Protein AF-X0PHF5-F1 (afdb_monomer)

Organism: NCBI:txid1423743

Radius of gyration: 23.56 Å; Cα contacts (8 Å, |Δi|>4): 63; chains: 1; bounding box: 57×34×61 Å

Solvent-accessible surface area (backbone atoms only — not comparable to full-atom values): 6665 Å² total; per-residue (Å²): 136,56,70,74,56,54,55,51,51,52,52,52,43,50,71,76,39,45,68,51,50,51,40,29,74,74,69,72,41,56,79,93,63,71,81,56,66,65,61,54,49,55,52,49,50,53,52,52,51,61,48,50,47,46,29,53,53,31,45,72,76,38,58,82,93,49,21,64,63,42,22,51,51,28,42,52,51,33,48,42,52,51,25,41,53,52,18,63,75,62,78,48,66,38,69,62,49,22,52,51,47,43,51,51,52,52,53,53,52,50,52,52,51,53,51,51,52,64,74,72,104

Mean predicted aligned error: 9.98 Å

Foldseek 3Di:
DDPVVVVVVVVVCCVPPVPQVCCCVPPVDGPPDDDDVVVVVVVVVVLVVVLVVQLVVLQVPDDPVCNVVSSVVSNLVSQLVSQQVVCVVVVHPSVVSSVVSSVVSVVVVVVVVVVVVVVVD

Structure (mmCIF, N/CA/C/O backbone):
data_AF-X0PHF5-F1
#
_entry.id   AF-X0PHF5-F1
#
loop_
_atom_site.group_PDB
_atom_site.id
_atom_site.type_symbol
_atom_site.label_atom_id
_atom_site.label_alt_id
_atom_site.label_comp_id
_atom_site.label_asym_id
_atom_site.label_entity_id
_atom_site.label_seq_id
_atom_site.pdbx_PDB_ins_code
_atom_site.Cartn_x
_atom_site.Cartn_y
_atom_site.Cartn_z
_atom_site.occupancy
_atom_site.B_iso_or_equiv
_atom_site.auth_seq_id
_atom_site.auth_comp_id
_atom_site.auth_asym_id
_atom_site.auth_atom_id
_atom_site.pdbx_PDB_model_num
ATOM 1 N N . MET A 1 1 ? -24.489 21.449 25.549 1.00 56.06 1 MET A N 1
ATOM 2 C CA . MET A 1 1 ? -25.146 20.462 26.438 1.00 56.06 1 MET A CA 1
ATOM 3 C C . MET A 1 1 ? -25.141 21.014 27.859 1.00 56.06 1 MET A C 1
ATOM 5 O O . MET A 1 1 ? -24.106 21.498 28.293 1.00 56.06 1 MET A O 1
ATOM 9 N N . THR A 1 2 ? -26.269 21.016 28.567 1.00 83.75 2 THR A N 1
ATOM 10 C CA . THR A 1 2 ? -26.357 21.451 29.976 1.00 83.75 2 THR A CA 1
ATOM 11 C C . THR A 1 2 ? -25.922 20.323 30.919 1.00 83.75 2 THR A C 1
ATOM 13 O O . THR A 1 2 ? -26.235 19.163 30.657 1.00 83.75 2 THR A O 1
ATOM 16 N N . ARG A 1 3 ? -25.244 20.647 32.036 1.00 84.56 3 ARG A N 1
ATOM 17 C CA . ARG A 1 3 ? -24.767 19.664 33.044 1.00 84.56 3 ARG A CA 1
ATOM 18 C C . ARG A 1 3 ? -25.852 18.668 33.469 1.00 84.56 3 ARG A C 1
ATOM 20 O O . ARG A 1 3 ? -25.642 17.466 33.389 1.00 84.56 3 ARG A O 1
ATOM 27 N N . LYS A 1 4 ? -27.059 19.165 33.768 1.00 88.25 4 LYS A N 1
ATOM 28 C CA . LYS A 1 4 ? -28.223 18.329 34.125 1.00 88.25 4 LYS A CA 1
ATOM 29 C C . LYS A 1 4 ? -28.559 17.252 33.088 1.00 88.25 4 LYS A C 1
ATOM 31 O O . LYS A 1 4 ? -29.027 16.179 33.459 1.00 88.25 4 LYS A O 1
ATOM 36 N N . THR A 1 5 ? -28.383 17.543 31.803 1.00 84.38 5 THR A N 1
ATOM 37 C CA . THR A 1 5 ? -28.701 16.604 30.722 1.00 84.38 5 THR A CA 1
ATOM 38 C C . THR A 1 5 ? -27.597 15.560 30.572 1.00 84.38 5 THR A C 1
ATOM 40 O O . THR A 1 5 ? -27.906 14.389 30.386 1.00 84.38 5 THR A O 1
ATOM 43 N N . ALA A 1 6 ? -26.330 15.957 30.725 1.00 85.00 6 ALA A N 1
ATOM 44 C CA . ALA A 1 6 ? -25.196 15.033 30.711 1.00 85.00 6 ALA A CA 1
ATOM 45 C C . ALA A 1 6 ? -25.265 14.025 31.874 1.00 85.00 6 ALA A C 1
ATOM 47 O O . ALA A 1 6 ? -25.145 12.825 31.640 1.00 85.00 6 ALA A O 1
ATOM 48 N N . ASP A 1 7 ? -25.567 14.492 33.091 1.00 87.69 7 ASP A N 1
ATOM 49 C CA . ASP A 1 7 ? -25.669 13.632 34.279 1.00 87.69 7 ASP A CA 1
ATOM 50 C C . ASP A 1 7 ? -26.811 12.612 34.155 1.00 87.69 7 ASP A C 1
ATOM 52 O O . ASP A 1 7 ? -26.652 11.439 34.493 1.00 87.69 7 ASP A O 1
ATOM 56 N N . LYS A 1 8 ? -27.962 13.031 33.606 1.00 88.94 8 LYS A N 1
ATOM 57 C CA . LYS A 1 8 ? -29.087 12.123 33.332 1.00 88.94 8 LYS A CA 1
ATOM 58 C C . LYS A 1 8 ? -28.733 11.043 32.310 1.00 88.94 8 LYS A C 1
ATOM 60 O O . LYS A 1 8 ? -29.106 9.892 32.512 1.00 88.94 8 LYS A O 1
ATOM 65 N N . ILE A 1 9 ? -28.029 11.402 31.234 1.00 85.75 9 ILE A N 1
ATOM 66 C CA . ILE A 1 9 ? -27.607 10.446 30.199 1.00 85.75 9 ILE A CA 1
ATOM 67 C C . ILE A 1 9 ? -26.601 9.448 30.779 1.00 85.75 9 ILE A C 1
ATOM 69 O O . ILE A 1 9 ? -26.759 8.246 30.582 1.00 85.75 9 ILE A O 1
ATOM 73 N N . ALA A 1 10 ? -25.611 9.923 31.540 1.00 85.19 10 ALA A N 1
ATOM 74 C CA . ALA A 1 10 ? -24.622 9.061 32.182 1.00 85.19 10 ALA A CA 1
ATOM 75 C C . ALA A 1 10 ? -25.280 8.057 33.143 1.00 85.19 10 ALA A C 1
ATOM 77 O O . ALA A 1 10 ? -24.974 6.866 33.096 1.00 85.19 10 ALA A O 1
ATOM 78 N N . ALA A 1 11 ? -26.230 8.512 33.967 1.00 87.00 11 ALA A N 1
ATOM 79 C CA . ALA A 1 11 ? -26.966 7.641 34.880 1.00 87.00 11 ALA A CA 1
ATOM 80 C C . ALA A 1 11 ? -27.830 6.600 34.143 1.00 87.00 11 ALA A C 1
ATOM 82 O O . ALA A 1 11 ? -27.858 5.436 34.542 1.00 87.00 11 ALA A O 1
ATOM 83 N N . ASP A 1 12 ? -28.513 6.987 33.060 1.00 87.25 12 ASP A N 1
ATOM 84 C CA . ASP A 1 12 ? -29.353 6.070 32.276 1.00 87.25 12 ASP A CA 1
ATOM 85 C C . ASP A 1 12 ? -28.519 5.014 31.524 1.00 87.25 12 ASP A C 1
ATOM 87 O O . ASP A 1 12 ? -28.860 3.828 31.545 1.00 87.25 12 ASP A O 1
ATOM 91 N N . LEU A 1 13 ? -27.382 5.408 30.935 1.00 85.25 13 LEU A N 1
ATOM 92 C CA . LEU A 1 13 ? -26.443 4.493 30.271 1.00 85.25 13 LEU A CA 1
ATOM 93 C C . LEU A 1 13 ? -25.828 3.492 31.256 1.00 85.25 13 LEU A C 1
ATOM 95 O O . LEU A 1 13 ? -25.810 2.291 30.985 1.00 85.25 13 LEU A O 1
ATOM 99 N N . MET A 1 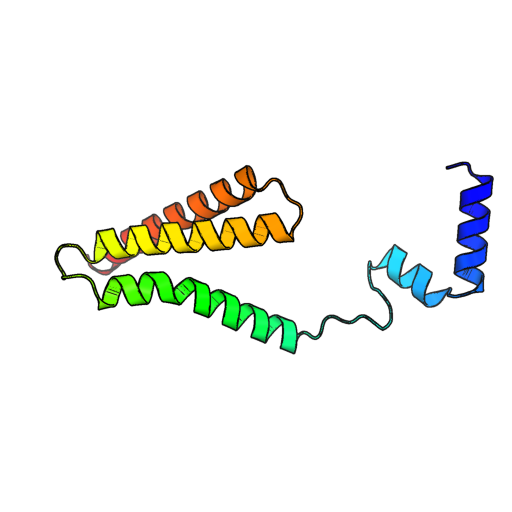14 ? -25.412 3.963 32.434 1.00 88.12 14 MET A N 1
ATOM 100 C CA . MET A 1 14 ? -24.881 3.101 33.494 1.00 88.12 14 MET A CA 1
ATOM 101 C C . MET A 1 14 ? -25.939 2.156 34.073 1.00 88.12 14 MET A C 1
ATOM 103 O O . MET A 1 14 ? -25.606 1.043 34.469 1.00 88.12 14 MET A O 1
ATOM 107 N N . LYS A 1 15 ? -27.219 2.551 34.091 1.00 88.25 15 LYS A N 1
ATOM 108 C CA . LYS A 1 15 ? -28.314 1.685 34.552 1.00 88.25 15 LYS A CA 1
ATOM 109 C C . LYS A 1 15 ? -28.662 0.589 33.543 1.00 88.25 15 LYS A C 1
ATOM 111 O O . LYS A 1 15 ? -28.981 -0.524 33.949 1.00 88.25 15 LYS A O 1
ATOM 116 N N . LYS A 1 16 ? -28.631 0.894 32.242 1.00 85.88 16 LYS A N 1
ATOM 117 C CA . LYS A 1 16 ? -29.018 -0.051 31.179 1.00 85.88 16 LYS A CA 1
ATOM 118 C C . LYS A 1 16 ? -27.872 -0.960 30.742 1.00 85.88 16 LYS A C 1
ATOM 120 O O . LYS A 1 16 ? -28.089 -2.150 30.540 1.00 85.88 16 LYS A O 1
ATOM 125 N N . LYS A 1 17 ? -26.676 -0.399 30.543 1.00 83.69 17 LYS A N 1
ATOM 126 C CA . LYS A 1 17 ? -25.531 -1.075 29.913 1.00 83.69 17 LYS A CA 1
ATOM 127 C C . LYS A 1 17 ? -24.192 -0.616 30.522 1.00 83.69 17 LYS A C 1
ATOM 129 O O . LYS A 1 17 ? -23.374 -0.001 29.831 1.00 83.69 17 LYS A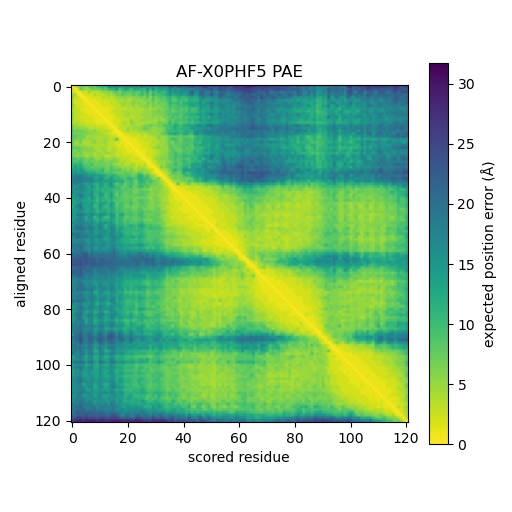 O 1
ATOM 134 N N . PRO A 1 18 ? -23.933 -0.912 31.808 1.00 84.94 18 PRO A N 1
ATOM 135 C CA . PRO A 1 18 ? -22.750 -0.415 32.514 1.00 84.94 18 PRO A CA 1
ATOM 136 C C . PRO A 1 18 ? -21.428 -0.903 31.904 1.00 84.94 18 PRO A C 1
ATOM 138 O O . PRO A 1 18 ? -20.510 -0.108 31.713 1.00 84.94 18 PRO A O 1
ATOM 141 N N . LEU A 1 19 ? -21.334 -2.188 31.545 1.00 83.88 19 LEU A N 1
ATOM 142 C CA . LEU A 1 19 ? -20.104 -2.773 30.997 1.00 83.88 19 LEU A CA 1
ATOM 143 C C . LEU A 1 19 ? -19.781 -2.242 29.588 1.00 83.88 19 LEU A C 1
ATOM 145 O O . LEU A 1 19 ? -18.647 -1.854 29.325 1.00 83.88 19 LEU A O 1
ATOM 149 N N . GLU A 1 20 ? -20.787 -2.168 28.711 1.00 84.00 20 GLU A N 1
ATOM 150 C CA . GLU A 1 20 ? -20.668 -1.613 27.352 1.00 84.00 20 GLU A CA 1
ATOM 151 C C . GLU A 1 20 ? -20.257 -0.140 27.378 1.00 84.00 20 GLU A C 1
ATOM 153 O O . GLU A 1 20 ? -19.346 0.252 26.656 1.00 84.00 20 GLU A O 1
ATOM 158 N N . THR A 1 21 ? -20.855 0.651 28.273 1.00 84.69 21 THR A N 1
ATOM 159 C CA . THR A 1 21 ? -20.547 2.080 28.419 1.00 84.69 21 THR A CA 1
ATOM 160 C C . THR A 1 21 ? -19.108 2.301 28.887 1.00 84.69 21 THR A C 1
ATOM 162 O O . THR A 1 21 ? -18.393 3.115 28.308 1.00 84.69 21 THR A O 1
ATOM 165 N N . ILE A 1 22 ? -18.645 1.561 29.903 1.00 85.94 22 ILE A N 1
ATOM 166 C CA . ILE A 1 22 ? -17.268 1.699 30.402 1.00 85.94 22 ILE A CA 1
ATOM 167 C C . ILE A 1 22 ? -16.254 1.243 29.353 1.00 85.94 22 ILE A C 1
ATOM 169 O O . ILE A 1 22 ? -15.240 1.912 29.162 1.00 85.94 22 ILE A O 1
ATOM 173 N N . ILE A 1 23 ? -16.505 0.120 28.677 1.00 86.25 23 ILE A N 1
ATOM 174 C CA . ILE A 1 23 ? -15.567 -0.418 27.690 1.00 86.25 23 ILE A CA 1
ATOM 175 C C . ILE A 1 23 ? -15.485 0.489 26.459 1.00 86.25 23 ILE A C 1
ATOM 177 O O . ILE A 1 23 ? -14.383 0.765 25.988 1.00 86.25 23 ILE A O 1
ATOM 181 N N . ASN A 1 24 ? -16.614 1.030 26.004 1.00 85.44 24 ASN A N 1
ATOM 182 C CA . ASN A 1 24 ? -16.635 1.976 24.898 1.00 85.44 24 ASN A CA 1
ATOM 183 C C . ASN A 1 24 ? -15.916 3.285 25.247 1.00 85.44 24 ASN A C 1
ATOM 185 O O . ASN A 1 24 ? -15.048 3.714 24.503 1.00 85.44 24 ASN A O 1
ATOM 189 N N . ILE A 1 25 ? -16.196 3.887 26.406 1.00 84.50 25 ILE A N 1
ATOM 190 C CA . ILE A 1 25 ? -15.585 5.173 26.778 1.00 84.50 25 ILE A CA 1
ATOM 191 C C . ILE A 1 25 ? -14.091 5.024 27.095 1.00 84.50 25 ILE A C 1
ATOM 193 O O . ILE A 1 25 ? -13.301 5.913 26.787 1.00 84.50 25 ILE A O 1
ATOM 197 N N . LYS A 1 26 ? -13.690 3.929 27.754 1.00 86.19 26 LYS A N 1
ATOM 198 C CA . LYS A 1 26 ? -12.311 3.759 28.229 1.00 86.19 26 LYS A CA 1
ATOM 199 C C . LYS A 1 26 ? -11.384 3.127 27.191 1.00 86.19 26 LYS A C 1
ATOM 201 O O . LYS A 1 26 ? -10.192 3.420 27.207 1.00 86.19 26 LYS A O 1
ATOM 206 N N . TYR A 1 27 ? -11.909 2.247 26.339 1.00 83.44 27 TYR A N 1
ATOM 207 C CA . TYR A 1 27 ? -11.112 1.449 25.403 1.00 83.44 27 TYR A CA 1
ATOM 208 C C . TYR A 1 27 ? -11.529 1.624 23.938 1.00 83.44 27 TYR A C 1
ATOM 210 O O . TYR A 1 27 ? -10.922 0.994 23.081 1.00 83.44 27 TYR A O 1
ATOM 218 N N . ASP A 1 28 ? -12.542 2.447 23.643 1.00 80.12 28 ASP A N 1
ATOM 219 C CA . ASP A 1 28 ? -13.106 2.634 22.295 1.00 80.12 28 ASP A CA 1
ATOM 220 C C . ASP A 1 28 ? -13.609 1.323 21.652 1.00 80.12 28 ASP A C 1
ATOM 222 O O . ASP A 1 28 ? -13.759 1.197 20.441 1.00 80.12 28 ASP A O 1
ATOM 226 N N . LEU A 1 29 ? -13.897 0.308 22.474 1.00 80.31 29 LEU A N 1
ATOM 227 C CA . LEU A 1 29 ? -14.368 -0.996 22.011 1.00 80.31 29 LEU A CA 1
ATOM 228 C C . LEU A 1 29 ? -15.895 -1.073 22.098 1.00 80.31 29 LEU A C 1
ATOM 230 O O . LEU A 1 29 ? -16.492 -0.748 23.126 1.00 80.31 29 LEU A O 1
ATOM 234 N N . GLN A 1 30 ? -16.544 -1.544 21.033 1.00 78.12 30 GLN A N 1
ATOM 235 C CA . GLN A 1 30 ? -17.971 -1.872 21.055 1.00 78.12 30 GLN A CA 1
ATOM 236 C C . GLN A 1 30 ? -18.163 -3.354 21.382 1.00 78.12 30 GLN A C 1
ATOM 238 O O . GLN A 1 30 ? -17.689 -4.226 20.653 1.00 78.12 30 GLN A O 1
ATOM 243 N N . LEU A 1 31 ? -18.861 -3.656 22.482 1.00 70.12 31 LEU A N 1
ATOM 244 C CA . LEU A 1 31 ? -19.167 -5.046 22.825 1.00 70.12 31 LEU A CA 1
ATOM 245 C C . LEU A 1 31 ? -20.018 -5.696 21.731 1.00 70.12 31 LEU A C 1
ATOM 247 O O . LEU A 1 31 ? -21.047 -5.160 21.333 1.00 70.12 31 LEU A O 1
ATOM 251 N N . GLY A 1 32 ? -19.591 -6.874 21.274 1.00 71.50 32 GLY A N 1
ATOM 252 C CA . GLY A 1 32 ? -20.299 -7.659 20.260 1.00 71.50 32 GLY A CA 1
ATOM 253 C C . GLY A 1 32 ? -20.022 -7.244 18.812 1.00 71.50 32 GLY A C 1
ATOM 254 O O . GLY A 1 32 ? -20.365 -8.003 17.910 1.00 71.50 32 GLY A O 1
ATOM 255 N N . HIS A 1 33 ? -19.355 -6.109 18.573 1.00 67.75 33 HIS A N 1
ATOM 256 C CA . HIS A 1 33 ? -18.910 -5.699 17.241 1.00 67.75 33 HIS A CA 1
ATOM 257 C C . HIS A 1 33 ? -17.387 -5.803 17.136 1.00 67.75 33 HIS A C 1
ATOM 259 O O . HIS A 1 33 ? -16.654 -4.817 17.188 1.00 67.75 33 HIS A O 1
ATOM 265 N N . TYR A 1 34 ? -16.908 -7.040 17.031 1.00 67.25 34 TYR A N 1
ATOM 266 C CA . TYR A 1 34 ? -15.500 -7.322 16.785 1.00 67.25 34 TYR A CA 1
ATOM 267 C C . TYR A 1 34 ? -15.270 -7.377 15.278 1.00 67.25 34 TYR A C 1
ATOM 269 O O . TYR A 1 34 ? -15.895 -8.175 14.580 1.00 67.25 34 TYR A O 1
ATOM 277 N N . MET A 1 35 ? -14.370 -6.534 14.775 1.00 67.50 35 MET A N 1
ATOM 278 C CA . MET A 1 35 ? -13.896 -6.651 13.400 1.00 67.50 35 MET A CA 1
ATOM 279 C C . MET A 1 35 ? -13.216 -8.017 13.252 1.00 67.50 35 MET A C 1
ATOM 281 O O . MET A 1 35 ? -12.243 -8.290 13.956 1.00 67.50 35 MET A O 1
ATOM 285 N N . ASN A 1 36 ? -13.735 -8.886 12.383 1.00 80.88 36 ASN A N 1
ATOM 286 C CA . ASN A 1 36 ? -13.149 -10.205 12.170 1.00 80.88 36 ASN A CA 1
ATO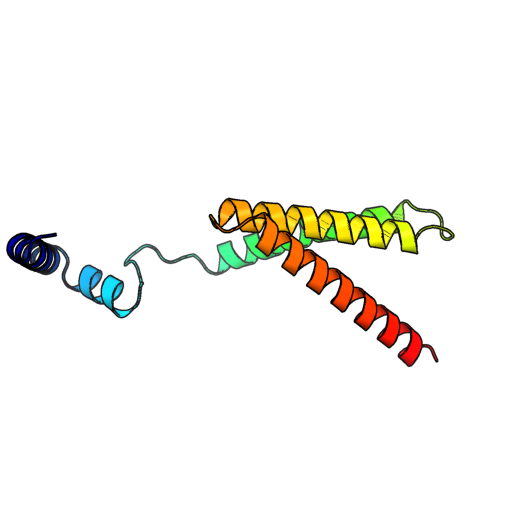M 287 C C . ASN A 1 36 ? -11.759 -10.031 11.522 1.00 80.88 36 ASN A C 1
ATOM 289 O O . ASN A 1 36 ? -11.672 -9.525 10.397 1.00 80.88 36 ASN A O 1
ATOM 293 N N . PRO A 1 37 ? -10.662 -10.412 12.204 1.00 84.94 37 PRO A N 1
ATOM 294 C CA . PRO A 1 37 ? -9.310 -10.179 11.704 1.00 84.94 37 PRO A CA 1
ATOM 295 C C . PRO A 1 37 ? -9.043 -10.919 10.391 1.00 84.94 37 PRO A C 1
ATOM 297 O O . PRO A 1 37 ? -8.305 -10.416 9.545 1.00 84.94 37 PRO A O 1
ATOM 300 N N . TRP A 1 38 ? -9.676 -12.077 10.189 1.00 88.88 38 TRP A N 1
ATOM 301 C CA . TRP A 1 38 ? -9.562 -12.833 8.945 1.00 88.88 38 TRP A CA 1
ATOM 302 C C . TRP A 1 38 ? -10.199 -12.091 7.775 1.00 88.88 38 TRP A C 1
ATOM 304 O O . TRP A 1 38 ? -9.556 -11.927 6.740 1.00 88.88 38 TRP A O 1
ATOM 314 N N . ASP A 1 39 ? -11.410 -11.565 7.955 1.00 86.19 39 ASP A N 1
ATOM 315 C CA . ASP A 1 39 ? -12.101 -10.807 6.906 1.00 86.19 39 ASP A CA 1
ATOM 316 C C . ASP A 1 39 ? -11.321 -9.537 6.543 1.00 86.19 39 ASP A C 1
ATOM 318 O O . ASP A 1 39 ? -11.151 -9.217 5.365 1.00 86.19 39 ASP A O 1
ATOM 322 N N . ALA A 1 40 ? -10.763 -8.848 7.544 1.00 85.88 40 ALA A N 1
ATOM 323 C CA . ALA A 1 40 ? -9.903 -7.689 7.322 1.00 85.88 40 ALA A CA 1
ATOM 324 C C . ALA A 1 40 ? -8.624 -8.053 6.544 1.00 85.88 40 ALA A C 1
ATOM 326 O O . ALA A 1 40 ? -8.232 -7.325 5.625 1.00 85.88 40 ALA A O 1
ATOM 327 N N . ALA A 1 41 ? -7.990 -9.186 6.864 1.00 88.81 41 ALA A N 1
ATOM 328 C CA . ALA A 1 41 ? -6.799 -9.662 6.167 1.00 88.81 41 ALA A CA 1
ATO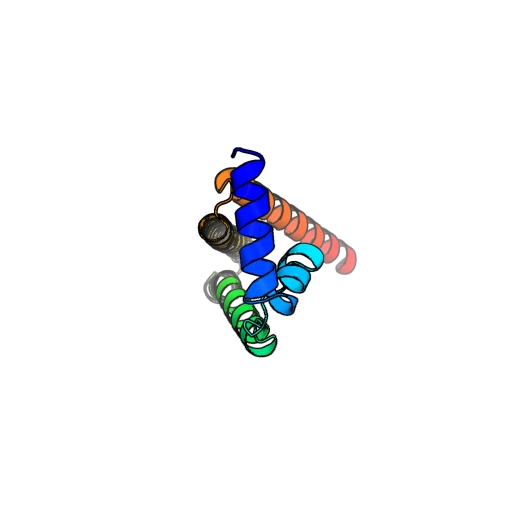M 329 C C . ALA A 1 41 ? -7.093 -10.017 4.699 1.00 88.81 41 ALA A C 1
ATOM 331 O O . ALA A 1 41 ? -6.401 -9.528 3.804 1.00 88.81 41 ALA A O 1
ATOM 332 N N . PHE A 1 42 ? -8.146 -10.796 4.431 1.00 91.88 42 PHE A N 1
ATOM 333 C CA . PHE A 1 42 ? -8.533 -11.170 3.065 1.00 91.88 42 PHE A CA 1
ATOM 334 C C . PHE A 1 42 ? -8.966 -9.962 2.233 1.00 91.88 42 PHE A C 1
ATOM 336 O O . PHE A 1 42 ? -8.554 -9.828 1.079 1.00 91.88 42 PHE A O 1
ATOM 343 N N . SER A 1 43 ? -9.726 -9.038 2.826 1.00 89.31 43 SER A N 1
ATOM 344 C CA . SER A 1 43 ? -10.092 -7.782 2.168 1.00 89.31 43 SER A CA 1
ATOM 345 C C . SER A 1 43 ? -8.855 -6.952 1.806 1.00 89.31 43 SER A C 1
ATOM 347 O O . SER A 1 43 ? -8.797 -6.361 0.726 1.00 89.31 43 SER A O 1
ATOM 349 N N . SER A 1 44 ? -7.852 -6.910 2.688 1.00 86.44 44 SER A N 1
ATOM 350 C CA . SER A 1 44 ? -6.615 -6.153 2.455 1.00 86.44 44 SER A CA 1
ATOM 351 C C . SER A 1 44 ? -5.763 -6.789 1.360 1.00 86.44 44 SER A C 1
ATOM 353 O O . SER A 1 44 ? -5.250 -6.081 0.494 1.00 86.44 44 SER A O 1
ATOM 355 N N . LEU A 1 45 ? -5.667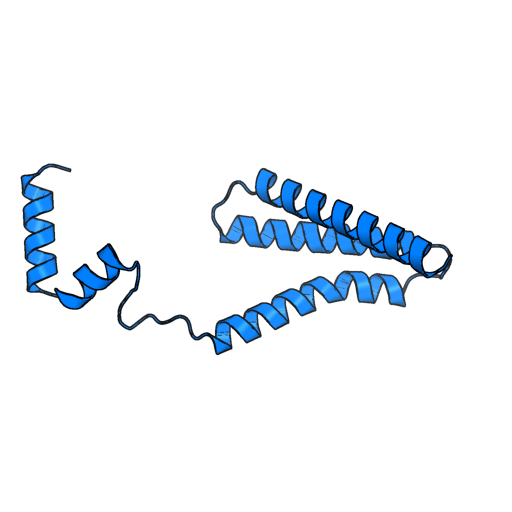 -8.122 1.351 1.00 90.25 45 LEU A N 1
ATOM 356 C CA . LEU A 1 45 ? -4.969 -8.875 0.314 1.00 90.25 45 LEU A CA 1
ATOM 357 C C . LEU A 1 45 ? -5.577 -8.612 -1.065 1.00 90.25 45 LEU A C 1
ATOM 359 O O . LEU A 1 45 ? -4.848 -8.292 -1.999 1.00 90.25 45 LEU A O 1
ATOM 363 N N . PHE A 1 46 ? -6.903 -8.713 -1.193 1.00 91.25 46 PHE A N 1
ATOM 364 C CA . PHE A 1 46 ? -7.574 -8.514 -2.476 1.00 91.25 46 PHE A CA 1
ATOM 365 C C . PHE A 1 46 ? -7.436 -7.073 -2.976 1.00 91.25 46 PHE A C 1
ATOM 367 O O . PHE A 1 46 ? -7.161 -6.851 -4.153 1.00 91.25 46 PHE A O 1
ATOM 374 N N . SER A 1 47 ? -7.552 -6.093 -2.076 1.00 87.88 47 SER A N 1
ATOM 375 C CA . SER A 1 47 ? -7.333 -4.679 -2.398 1.00 87.88 47 SER A CA 1
ATOM 376 C C . SER A 1 47 ? -5.904 -4.419 -2.896 1.00 87.88 47 SER A C 1
ATOM 378 O O . SER A 1 47 ? -5.709 -3.793 -3.939 1.00 87.88 47 SER A O 1
ATOM 380 N N . ALA A 1 48 ? -4.896 -4.966 -2.204 1.00 85.94 48 ALA A N 1
ATOM 381 C CA . ALA A 1 48 ? -3.494 -4.834 -2.598 1.00 85.94 48 ALA A CA 1
ATOM 382 C C . ALA A 1 48 ? -3.194 -5.546 -3.926 1.00 85.94 48 ALA A C 1
ATOM 384 O O . ALA A 1 48 ? -2.537 -4.975 -4.798 1.00 85.94 48 ALA A O 1
ATOM 385 N N . ALA A 1 49 ? -3.712 -6.763 -4.107 1.00 89.69 49 ALA A N 1
ATOM 386 C CA . ALA A 1 49 ? -3.571 -7.516 -5.347 1.00 89.69 49 ALA A CA 1
ATOM 387 C C . ALA A 1 49 ? -4.186 -6.747 -6.522 1.00 89.69 49 ALA A C 1
ATOM 389 O O . ALA A 1 49 ? -3.519 -6.550 -7.534 1.00 89.69 49 ALA A O 1
ATOM 390 N N . ALA A 1 50 ? -5.407 -6.230 -6.363 1.00 88.81 50 ALA A N 1
ATOM 391 C CA . ALA A 1 50 ? -6.076 -5.429 -7.382 1.00 88.81 50 ALA A CA 1
ATOM 392 C C . ALA A 1 50 ? -5.272 -4.170 -7.759 1.00 88.81 50 ALA A C 1
ATOM 394 O O . ALA A 1 50 ? -5.125 -3.868 -8.944 1.00 88.81 50 ALA A O 1
ATOM 395 N N . GLY A 1 51 ? -4.687 -3.474 -6.778 1.00 84.69 51 GLY A N 1
ATOM 396 C CA . GLY A 1 51 ? -3.791 -2.341 -7.032 1.00 84.69 51 GLY A CA 1
ATOM 397 C C . GLY A 1 51 ? -2.516 -2.731 -7.797 1.00 84.69 51 GLY A C 1
ATOM 398 O O . GLY A 1 51 ? -2.061 -1.988 -8.670 1.00 84.69 51 GLY A O 1
ATOM 399 N N . GLY A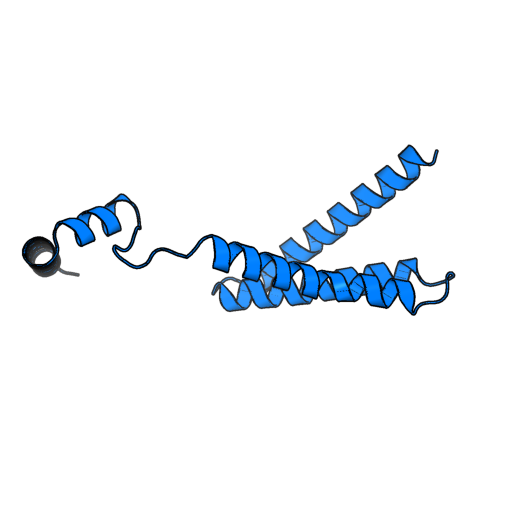 1 52 ? -1.960 -3.913 -7.523 1.00 85.81 52 GLY A N 1
ATOM 400 C CA . GLY A 1 52 ? -0.756 -4.436 -8.178 1.00 85.81 52 GLY A CA 1
ATOM 401 C C . GLY A 1 52 ? -0.962 -4.943 -9.611 1.00 85.81 52 GLY A C 1
ATOM 402 O O . GLY A 1 52 ? 0.007 -5.046 -10.362 1.00 85.81 52 GLY A O 1
ATOM 403 N N . ILE A 1 53 ? -2.201 -5.213 -10.034 1.00 89.44 53 ILE A N 1
ATOM 404 C CA . ILE A 1 53 ? -2.489 -5.693 -11.398 1.00 89.44 53 ILE A CA 1
ATOM 405 C C . ILE A 1 53 ? -2.113 -4.644 -12.452 1.00 89.44 53 ILE A C 1
ATOM 407 O O . ILE A 1 53 ? -1.571 -4.999 -13.494 1.00 89.44 53 ILE A O 1
ATOM 411 N N . PHE A 1 54 ? -2.338 -3.355 -12.181 1.00 86.19 54 PHE A N 1
ATOM 412 C CA . PHE A 1 54 ? -2.031 -2.269 -13.121 1.00 86.19 54 PHE A CA 1
ATOM 413 C C . PHE A 1 54 ? -0.568 -2.268 -13.604 1.00 86.19 54 PHE A C 1
ATOM 415 O O . PHE A 1 54 ? -0.351 -2.339 -14.817 1.00 86.19 54 PHE A O 1
ATOM 422 N N . PRO A 1 55 ? 0.446 -2.213 -12.717 1.00 83.44 55 PRO A N 1
ATOM 423 C CA . PRO A 1 55 ? 1.839 -2.260 -13.147 1.00 83.44 55 PRO A CA 1
ATOM 424 C C . PRO A 1 55 ? 2.236 -3.590 -13.787 1.00 83.44 55 PRO A C 1
ATOM 426 O O . PRO A 1 55 ? 3.002 -3.575 -14.747 1.00 83.44 55 PRO A O 1
ATOM 429 N N . LEU A 1 56 ? 1.694 -4.722 -13.322 1.00 85.50 56 LEU A N 1
ATOM 430 C CA . LEU A 1 56 ? 1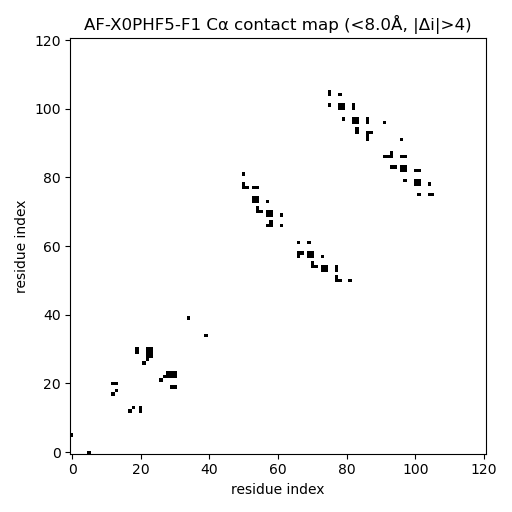.969 -6.027 -13.934 1.00 85.50 56 LEU A CA 1
ATOM 431 C C . LEU A 1 56 ? 1.494 -6.069 -15.391 1.00 85.50 56 LEU A C 1
ATOM 433 O O . LEU A 1 56 ? 2.267 -6.409 -16.283 1.00 85.50 56 LEU A O 1
ATOM 437 N N . VAL A 1 57 ? 0.258 -5.640 -15.651 1.00 87.00 57 VAL A N 1
ATOM 438 C CA . VAL A 1 57 ? -0.310 -5.581 -17.006 1.00 87.00 57 VAL A CA 1
ATOM 439 C C . VAL A 1 57 ? 0.480 -4.620 -17.896 1.00 87.00 57 VAL A C 1
ATOM 441 O O . VAL A 1 57 ? 0.793 -4.957 -19.039 1.00 87.00 57 VAL A O 1
ATOM 444 N N . ALA A 1 58 ? 0.855 -3.448 -17.373 1.00 85.19 58 ALA A N 1
ATOM 445 C CA . ALA A 1 58 ? 1.668 -2.481 -18.108 1.00 85.19 58 ALA A CA 1
ATOM 446 C C . ALA A 1 58 ? 3.040 -3.055 -18.492 1.00 85.19 58 ALA A C 1
ATOM 448 O O . ALA A 1 58 ? 3.517 -2.824 -19.604 1.00 85.19 58 ALA A O 1
ATOM 449 N N . MET A 1 59 ? 3.654 -3.840 -17.605 1.00 83.75 59 MET A N 1
ATOM 450 C CA . MET A 1 59 ? 4.934 -4.491 -17.862 1.00 83.75 59 MET A CA 1
ATOM 451 C C . MET A 1 59 ? 4.827 -5.598 -18.917 1.00 83.75 59 MET A C 1
ATOM 453 O O . MET A 1 59 ? 5.741 -5.736 -19.724 1.00 83.75 59 MET A O 1
ATOM 457 N N . THR A 1 60 ? 3.744 -6.381 -18.927 1.00 84.75 60 THR A N 1
ATOM 458 C CA . THR A 1 60 ? 3.582 -7.518 -19.851 1.00 84.75 60 THR A CA 1
ATOM 459 C C . THR A 1 60 ? 3.226 -7.093 -21.276 1.00 84.75 60 THR A C 1
ATOM 461 O O . THR A 1 60 ? 3.668 -7.731 -22.226 1.00 84.75 60 THR A O 1
ATOM 464 N N . LEU A 1 61 ? 2.430 -6.033 -21.447 1.00 82.38 61 LEU A N 1
ATOM 465 C CA . LEU A 1 61 ? 1.930 -5.622 -22.767 1.00 82.38 61 LEU A CA 1
ATOM 466 C C . LEU A 1 61 ? 2.856 -4.650 -23.512 1.00 82.38 61 LEU A C 1
ATOM 468 O O . LEU A 1 61 ? 2.715 -4.485 -24.724 1.00 82.38 61 LEU A O 1
ATOM 472 N N . THR A 1 62 ? 3.779 -3.984 -22.814 1.00 80.50 62 THR A N 1
ATOM 473 C CA . THR A 1 62 ? 4.575 -2.900 -23.406 1.00 80.50 62 THR A CA 1
ATOM 474 C C . THR A 1 62 ? 5.897 -3.414 -23.998 1.00 80.50 62 THR A C 1
ATOM 476 O O . THR A 1 62 ? 6.607 -4.162 -23.324 1.00 80.50 62 THR A O 1
ATOM 479 N N . PRO A 1 63 ? 6.289 -2.981 -25.215 1.00 75.81 63 PRO A N 1
ATOM 480 C CA . PRO A 1 63 ? 7.600 -3.283 -25.793 1.00 75.81 63 PRO A CA 1
ATOM 481 C C . PRO A 1 63 ? 8.760 -2.833 -24.891 1.00 75.81 63 PRO A C 1
ATOM 483 O O . PRO A 1 63 ? 8.678 -1.779 -24.258 1.00 75.81 63 PRO A O 1
ATOM 486 N N . VAL A 1 64 ? 9.873 -3.579 -24.900 1.00 75.12 64 VAL A N 1
ATOM 487 C CA . VAL A 1 64 ? 11.050 -3.382 -24.017 1.00 75.12 64 VAL A CA 1
ATOM 488 C C . VAL A 1 64 ? 11.560 -1.933 -23.996 1.00 75.12 64 VAL A C 1
ATOM 490 O O . VAL A 1 64 ? 11.968 -1.435 -22.952 1.00 75.12 64 VAL A O 1
ATOM 493 N N . ALA A 1 65 ? 11.470 -1.217 -25.121 1.00 75.56 65 ALA A N 1
ATOM 494 C CA . ALA A 1 65 ? 11.911 0.175 -25.233 1.00 75.56 65 ALA A CA 1
ATOM 495 C C . ALA A 1 65 ? 11.110 1.174 -24.369 1.00 75.56 65 ALA A C 1
ATOM 497 O O . ALA A 1 65 ? 11.653 2.208 -23.985 1.00 75.56 65 ALA A O 1
ATOM 498 N N . TYR A 1 66 ? 9.841 0.879 -24.060 1.00 78.94 66 TYR A N 1
ATOM 499 C CA . TYR A 1 66 ? 8.943 1.769 -23.305 1.00 78.94 66 TYR A CA 1
ATOM 500 C C . TYR A 1 66 ? 8.443 1.162 -21.987 1.00 78.94 66 TYR A C 1
ATOM 502 O O . TYR A 1 66 ? 7.629 1.764 -21.282 1.00 78.94 66 TYR A O 1
ATOM 510 N N . GLN A 1 67 ? 8.907 -0.042 -21.651 1.00 78.19 67 GLN A N 1
ATOM 511 C CA . GLN A 1 67 ? 8.403 -0.834 -20.532 1.00 78.19 67 GLN A CA 1
ATOM 512 C C . GLN A 1 67 ? 8.565 -0.109 -19.190 1.00 78.19 67 GLN A C 1
ATOM 514 O O . GLN A 1 67 ? 7.678 -0.168 -18.337 1.00 78.19 67 GLN A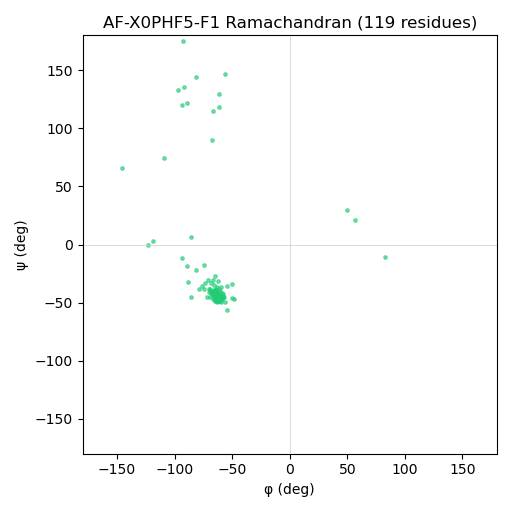 O 1
ATOM 519 N N . TRP A 1 68 ? 9.660 0.633 -19.024 1.00 77.06 68 TRP A N 1
ATOM 520 C CA . TRP A 1 68 ? 9.951 1.384 -17.805 1.00 77.06 68 TRP A CA 1
ATOM 521 C C . TRP A 1 68 ? 9.034 2.604 -17.640 1.00 77.06 68 TRP A C 1
ATOM 523 O O . TRP A 1 68 ? 8.438 2.803 -16.587 1.00 77.06 68 TRP A O 1
ATOM 533 N N . GLN A 1 69 ? 8.825 3.389 -18.700 1.00 81.12 69 GLN A N 1
ATOM 534 C CA . GLN A 1 69 ? 7.946 4.561 -18.657 1.00 81.12 69 GLN A CA 1
ATOM 535 C C . GLN A 1 69 ? 6.483 4.146 -18.456 1.00 81.12 69 GLN A C 1
ATOM 537 O O . GLN A 1 69 ? 5.761 4.768 -17.675 1.00 81.12 69 GLN A O 1
ATOM 542 N N . ALA A 1 70 ? 6.051 3.070 -19.121 1.00 82.75 70 ALA A N 1
ATOM 543 C CA . ALA A 1 70 ? 4.695 2.549 -18.997 1.00 82.75 70 ALA A CA 1
ATOM 544 C C . ALA A 1 70 ? 4.405 1.997 -17.592 1.00 82.75 70 ALA A C 1
ATOM 546 O O . ALA A 1 70 ? 3.348 2.286 -17.031 1.00 82.75 70 ALA A O 1
ATOM 547 N N . THR A 1 71 ? 5.341 1.253 -16.993 1.00 84.81 71 THR A N 1
ATOM 548 C CA . THR A 1 71 ? 5.182 0.741 -15.621 1.00 84.81 71 THR A CA 1
ATOM 549 C C . THR A 1 71 ? 5.153 1.865 -14.599 1.00 84.81 71 THR A C 1
ATOM 551 O O . THR A 1 71 ? 4.268 1.871 -13.749 1.00 84.81 71 THR A O 1
ATOM 554 N N . ILE A 1 72 ? 6.031 2.862 -14.719 1.00 82.75 72 ILE A N 1
ATOM 555 C CA . ILE A 1 72 ? 6.026 4.050 -13.854 1.00 82.75 72 ILE A CA 1
ATOM 556 C C . ILE A 1 72 ? 4.669 4.762 -13.897 1.00 82.75 72 ILE A C 1
ATOM 558 O O . ILE A 1 72 ? 4.072 5.023 -12.851 1.00 82.75 72 ILE A O 1
ATOM 562 N N . LEU A 1 73 ? 4.144 5.034 -15.096 1.00 84.69 73 LEU A N 1
ATOM 563 C CA . LEU A 1 73 ? 2.838 5.678 -15.255 1.00 84.69 73 LEU A CA 1
ATOM 564 C C . LEU A 1 73 ? 1.704 4.824 -14.673 1.00 84.69 73 LEU A C 1
ATOM 566 O O . LEU A 1 73 ? 0.828 5.354 -13.990 1.00 84.69 73 LEU A O 1
ATOM 570 N N . ALA A 1 74 ? 1.738 3.507 -14.887 1.00 86.56 74 ALA A N 1
ATOM 571 C CA . ALA A 1 74 ? 0.746 2.586 -14.341 1.00 86.56 74 ALA A CA 1
ATOM 572 C C . ALA A 1 74 ? 0.783 2.517 -12.805 1.00 86.56 74 ALA A C 1
ATOM 574 O O . ALA A 1 74 ? -0.274 2.519 -12.172 1.00 86.56 74 ALA A O 1
ATOM 575 N N . VAL A 1 75 ? 1.973 2.521 -12.191 1.00 85.38 75 VAL A N 1
ATOM 576 C CA . VAL A 1 75 ? 2.131 2.609 -10.729 1.00 85.38 75 VAL A CA 1
ATOM 577 C C . VAL A 1 75 ? 1.568 3.931 -10.219 1.00 85.38 75 VAL A C 1
ATOM 579 O O . VAL A 1 75 ? 0.767 3.929 -9.284 1.00 85.38 75 VAL A O 1
ATOM 582 N N . CYS A 1 76 ? 1.926 5.057 -10.843 1.00 84.38 76 CYS A N 1
ATOM 583 C CA . CYS A 1 76 ? 1.411 6.370 -10.459 1.00 84.38 76 CYS A CA 1
ATOM 584 C C . CYS A 1 76 ? -0.122 6.420 -10.513 1.00 84.38 76 CYS A C 1
ATOM 586 O O . CYS A 1 76 ? -0.745 6.891 -9.561 1.00 84.38 76 CYS A O 1
ATOM 588 N N . LEU A 1 77 ? -0.734 5.895 -11.581 1.00 86.06 77 LEU A N 1
ATOM 589 C CA . LEU A 1 77 ? -2.190 5.806 -11.716 1.00 86.06 77 LEU A CA 1
ATOM 590 C C . LEU A 1 77 ? -2.816 4.898 -10.651 1.00 86.06 77 LEU A C 1
ATOM 592 O O . LEU A 1 77 ? -3.814 5.278 -10.039 1.00 86.06 77 LEU A O 1
ATOM 596 N N . SER A 1 78 ? -2.219 3.736 -10.383 1.00 87.00 78 SER A N 1
ATOM 597 C CA . SER A 1 78 ? -2.707 2.804 -9.361 1.00 87.00 78 SER A CA 1
ATOM 598 C C . SER A 1 78 ? -2.666 3.411 -7.952 1.00 87.00 78 SER A C 1
ATOM 600 O O . SER A 1 78 ? -3.663 3.381 -7.224 1.00 87.00 78 SER A O 1
ATOM 602 N N . VAL A 1 79 ? -1.553 4.051 -7.577 1.00 83.44 79 VAL A N 1
ATOM 603 C CA . VAL A 1 79 ? -1.396 4.722 -6.273 1.00 83.44 79 VAL A CA 1
ATOM 604 C C . VAL A 1 79 ? -2.339 5.920 -6.155 1.00 83.44 79 VAL A C 1
ATOM 606 O O . VAL A 1 79 ? -2.934 6.133 -5.097 1.00 83.44 79 VAL A O 1
ATOM 609 N N . ALA A 1 80 ? -2.522 6.679 -7.237 1.00 81.94 80 ALA A N 1
ATOM 610 C CA . ALA A 1 80 ? -3.459 7.794 -7.296 1.00 81.94 80 ALA A CA 1
ATOM 611 C C . ALA A 1 80 ? -4.909 7.336 -7.062 1.00 81.94 80 ALA A C 1
ATOM 613 O O . ALA A 1 80 ? -5.598 7.904 -6.212 1.00 81.94 80 ALA A O 1
ATOM 614 N N . LEU A 1 81 ? -5.355 6.287 -7.762 1.00 84.44 81 LEU A N 1
ATOM 615 C CA . LEU A 1 81 ? -6.694 5.710 -7.601 1.00 84.44 81 LEU A CA 1
ATOM 616 C C . LEU A 1 81 ? -6.897 5.142 -6.193 1.00 84.44 81 LEU A C 1
ATOM 618 O O . LEU A 1 81 ? -7.884 5.464 -5.531 1.00 84.44 81 LEU A O 1
ATOM 622 N N . THR A 1 82 ? -5.934 4.363 -5.702 1.00 84.19 82 THR A N 1
ATOM 623 C CA . THR A 1 82 ? -6.002 3.752 -4.367 1.00 84.19 82 THR A CA 1
ATOM 624 C C . THR A 1 82 ? -6.010 4.820 -3.268 1.00 84.19 82 THR A C 1
ATOM 626 O O . THR A 1 82 ? -6.810 4.753 -2.334 1.00 84.19 82 THR A O 1
ATOM 629 N N . GLY A 1 83 ? -5.183 5.863 -3.398 1.00 80.00 83 GLY A N 1
ATOM 630 C CA . GLY A 1 83 ? -5.159 7.001 -2.478 1.00 80.00 83 GLY A CA 1
ATOM 631 C C . GLY A 1 83 ? -6.454 7.814 -2.496 1.00 80.00 83 GLY A C 1
ATOM 632 O O . GLY A 1 83 ? -6.940 8.214 -1.438 1.00 80.00 83 GLY A O 1
ATOM 633 N N . PHE A 1 84 ? -7.053 8.005 -3.674 1.00 82.06 84 PHE A N 1
ATOM 634 C CA . PHE A 1 84 ? -8.354 8.657 -3.815 1.00 82.06 84 PHE A CA 1
ATOM 635 C C . PHE A 1 84 ? -9.471 7.862 -3.127 1.00 82.06 84 PHE A C 1
ATOM 637 O O . PHE A 1 84 ? -10.227 8.429 -2.336 1.00 82.06 84 PHE A O 1
ATOM 644 N N . MET A 1 85 ? -9.558 6.552 -3.384 1.00 82.94 85 MET A N 1
ATOM 645 C CA . MET A 1 85 ? -10.568 5.685 -2.767 1.00 82.94 85 MET A CA 1
ATOM 646 C C . MET A 1 85 ? -10.419 5.645 -1.244 1.00 82.94 85 MET A C 1
ATOM 648 O O . MET A 1 85 ? -11.406 5.828 -0.532 1.00 82.94 85 MET A O 1
ATOM 652 N N . SER A 1 86 ? -9.188 5.492 -0.746 1.00 79.19 86 SER A N 1
ATOM 653 C CA . SER A 1 86 ? -8.876 5.494 0.688 1.00 79.19 86 SER A CA 1
ATOM 654 C C . SER A 1 86 ? -9.312 6.796 1.371 1.00 79.19 86 SER A C 1
ATOM 656 O O . SER A 1 86 ? -9.987 6.768 2.400 1.00 79.19 86 SER A O 1
ATOM 658 N N . ALA A 1 87 ? -9.012 7.950 0.771 1.00 78.44 87 ALA A N 1
ATOM 659 C CA . ALA A 1 87 ? -9.356 9.235 1.367 1.00 78.44 87 ALA A CA 1
ATOM 660 C C . ALA A 1 87 ? -10.856 9.565 1.287 1.00 78.44 87 ALA A C 1
ATOM 662 O O . ALA A 1 87 ? -11.389 10.191 2.205 1.00 78.44 87 ALA A O 1
ATOM 663 N N . LYS A 1 88 ? -11.539 9.127 0.219 1.00 78.81 88 LYS A N 1
ATOM 664 C CA . LYS A 1 88 ? -12.992 9.282 0.064 1.00 78.81 88 LYS A CA 1
ATOM 665 C C . LYS A 1 88 ? -13.760 8.444 1.088 1.00 78.81 88 LYS A C 1
ATOM 667 O O . LYS A 1 88 ? -14.719 8.939 1.668 1.00 78.81 88 LYS A O 1
ATOM 672 N N . LEU A 1 89 ? -13.337 7.201 1.323 1.00 78.06 89 LEU A N 1
ATOM 673 C CA . LEU A 1 89 ? -13.948 6.316 2.321 1.00 78.06 89 LEU A CA 1
ATOM 674 C C . LEU A 1 89 ? -13.649 6.770 3.759 1.00 78.06 89 LEU A C 1
ATOM 676 O O . LEU A 1 89 ? -14.477 6.586 4.643 1.00 78.06 89 LEU A O 1
ATOM 680 N N . GLY A 1 90 ? -12.494 7.402 3.988 1.00 71.62 90 GLY A N 1
ATOM 681 C CA . GLY A 1 90 ? -12.069 7.887 5.303 1.00 71.62 90 GLY A CA 1
ATOM 682 C C . GLY A 1 90 ? -12.570 9.280 5.711 1.00 71.62 90 GLY A C 1
ATOM 683 O O . GLY A 1 90 ? -12.095 9.786 6.723 1.00 71.62 90 GLY A O 1
ATOM 684 N N . ASN A 1 91 ? -13.460 9.933 4.945 1.00 66.69 91 ASN A N 1
ATOM 685 C CA . ASN A 1 91 ? -13.926 11.316 5.193 1.00 66.69 91 ASN A CA 1
ATOM 686 C C . ASN A 1 91 ? -12.786 12.339 5.432 1.00 66.69 91 ASN A C 1
ATOM 688 O O . ASN A 1 91 ? -12.946 13.321 6.157 1.00 66.69 91 ASN A O 1
ATOM 692 N N . GLY A 1 92 ? -11.615 12.110 4.833 1.00 66.56 92 GLY A N 1
ATOM 693 C CA . GLY A 1 92 ? -10.435 12.958 5.001 1.00 66.56 92 GLY A CA 1
ATOM 694 C C . GLY A 1 92 ? -10.315 14.049 3.935 1.00 66.56 92 GLY A C 1
ATOM 695 O O . GLY A 1 92 ? -11.049 14.083 2.947 1.00 66.56 92 GLY A O 1
ATOM 696 N N . LEU A 1 93 ? -9.319 14.929 4.085 1.00 75.56 93 LEU A N 1
ATOM 697 C CA . LEU A 1 93 ? -8.933 15.886 3.042 1.00 75.56 93 LEU A CA 1
ATOM 698 C C . LEU A 1 93 ? -8.327 15.137 1.841 1.00 75.56 93 LEU A C 1
ATOM 700 O O . LEU A 1 93 ? -7.115 14.917 1.775 1.00 75.56 93 LEU A O 1
ATOM 704 N N . VAL A 1 94 ? -9.186 14.749 0.891 1.00 74.75 94 VAL A N 1
ATOM 705 C CA . VAL A 1 94 ? -8.860 13.875 -0.253 1.00 74.75 94 VAL A CA 1
ATOM 706 C C . VAL A 1 94 ? -7.616 14.330 -1.012 1.00 74.75 94 VAL A C 1
ATOM 708 O O . VAL A 1 94 ? -6.728 13.522 -1.275 1.00 74.75 94 VAL A O 1
ATOM 711 N N . LYS A 1 95 ? -7.505 15.631 -1.307 1.00 74.62 95 LYS A N 1
ATOM 712 C CA . LYS A 1 95 ? -6.362 16.185 -2.050 1.00 74.62 95 LYS A CA 1
ATOM 713 C C . LYS A 1 95 ? -5.040 16.011 -1.297 1.00 74.62 95 LYS A C 1
ATOM 715 O O . LYS A 1 95 ? -4.062 15.560 -1.884 1.00 74.62 95 LYS A O 1
ATOM 720 N N . THR A 1 96 ? -5.012 16.313 -0.001 1.00 78.94 96 THR A N 1
ATOM 721 C CA . THR A 1 96 ? -3.795 16.213 0.821 1.00 78.94 96 THR A CA 1
ATOM 722 C C . THR A 1 96 ? -3.354 14.762 0.993 1.00 78.94 96 THR A C 1
ATOM 724 O O . THR A 1 96 ? -2.170 14.454 0.869 1.00 78.94 96 THR A O 1
ATOM 727 N N . ALA A 1 97 ? -4.305 13.856 1.238 1.00 75.50 97 ALA A N 1
ATOM 728 C CA . ALA A 1 97 ? -4.020 12.431 1.381 1.00 75.50 97 ALA A CA 1
ATOM 729 C C . ALA A 1 97 ? -3.475 11.822 0.078 1.00 75.50 97 ALA A C 1
ATOM 731 O O . ALA A 1 97 ? -2.491 11.085 0.105 1.00 75.50 97 ALA A O 1
ATOM 732 N N . MET A 1 98 ? -4.067 12.184 -1.063 1.00 80.19 98 MET A N 1
ATOM 733 C CA . MET A 1 98 ? -3.627 11.731 -2.381 1.00 80.19 98 MET A CA 1
ATOM 734 C C . MET A 1 98 ? -2.215 12.231 -2.717 1.00 80.19 98 MET A C 1
ATOM 736 O O . MET A 1 98 ? -1.366 11.423 -3.085 1.00 80.19 98 MET A O 1
ATOM 740 N N . ILE A 1 99 ? -1.935 13.531 -2.540 1.00 82.88 99 ILE A N 1
ATOM 741 C CA . ILE A 1 99 ? -0.607 14.112 -2.816 1.00 82.88 99 ILE A CA 1
ATOM 742 C C . ILE A 1 99 ? 0.468 13.429 -1.969 1.00 82.88 99 ILE A C 1
ATOM 744 O O . ILE A 1 99 ? 1.509 13.046 -2.496 1.00 82.88 99 ILE A O 1
ATOM 748 N N . ARG A 1 100 ? 0.207 13.217 -0.672 1.00 85.25 100 ARG A N 1
ATOM 749 C CA . ARG A 1 100 ? 1.143 12.512 0.212 1.00 85.25 100 ARG A CA 1
ATOM 750 C C . ARG A 1 100 ? 1.407 11.085 -0.270 1.00 85.25 100 ARG A C 1
ATOM 752 O O . ARG A 1 100 ? 2.564 10.685 -0.329 1.00 85.25 100 ARG A O 1
ATOM 759 N N . ASN A 1 101 ? 0.366 10.334 -0.631 1.00 83.00 101 ASN A N 1
ATOM 760 C CA . ASN A 1 101 ? 0.527 8.957 -1.105 1.00 83.00 101 ASN A CA 1
ATOM 761 C C . ASN A 1 101 ? 1.330 8.889 -2.409 1.00 83.00 101 ASN A C 1
ATOM 763 O O . ASN A 1 101 ? 2.207 8.040 -2.540 1.00 83.00 101 ASN A O 1
ATOM 767 N N . VAL A 1 102 ? 1.076 9.804 -3.348 1.00 83.44 102 VAL A N 1
ATOM 768 C CA . VAL A 1 102 ? 1.832 9.881 -4.605 1.00 83.44 102 VAL A CA 1
ATOM 769 C C . VAL A 1 102 ? 3.292 10.264 -4.348 1.00 83.44 102 VAL A C 1
ATOM 771 O O . VAL A 1 102 ? 4.181 9.623 -4.900 1.00 83.44 102 VAL A O 1
ATOM 774 N N . LEU A 1 103 ? 3.561 11.244 -3.475 1.00 87.88 103 LEU A N 1
ATOM 775 C CA . LEU A 1 103 ? 4.929 11.632 -3.108 1.00 87.88 103 LEU A CA 1
ATOM 776 C C . LEU A 1 103 ? 5.706 10.470 -2.486 1.00 87.88 103 LEU A C 1
ATOM 778 O O . LEU A 1 103 ? 6.832 10.206 -2.900 1.00 87.88 103 LEU A O 1
ATOM 782 N N . VAL A 1 104 ? 5.099 9.753 -1.536 1.00 86.81 104 VAL A N 1
ATOM 783 C CA . VAL A 1 104 ? 5.717 8.564 -0.934 1.00 86.81 104 VAL A CA 1
ATOM 784 C C . VAL A 1 104 ? 5.984 7.508 -2.006 1.00 86.81 104 VAL A C 1
ATOM 786 O O . VAL A 1 104 ? 7.096 6.999 -2.071 1.00 86.81 104 VAL A O 1
ATOM 789 N N . GLY A 1 105 ? 5.023 7.244 -2.900 1.00 85.12 105 GLY A N 1
ATOM 790 C CA . GLY A 1 105 ? 5.201 6.299 -4.006 1.00 85.12 105 GLY A CA 1
ATOM 791 C C . GLY A 1 105 ? 6.376 6.653 -4.926 1.00 85.12 105 GLY A C 1
ATOM 792 O O . GLY A 1 105 ? 7.189 5.786 -5.242 1.00 85.12 105 GLY A O 1
ATOM 793 N N . ILE A 1 106 ? 6.517 7.928 -5.303 1.00 85.56 106 ILE A N 1
ATOM 794 C CA . ILE A 1 106 ? 7.639 8.408 -6.126 1.00 85.56 106 ILE A CA 1
ATOM 795 C C . ILE A 1 106 ? 8.971 8.233 -5.386 1.00 85.56 106 ILE A C 1
ATOM 797 O O . ILE A 1 106 ? 9.921 7.703 -5.960 1.00 85.56 106 ILE A O 1
ATOM 801 N N . ILE A 1 107 ? 9.042 8.629 -4.109 1.00 89.81 107 ILE A N 1
ATOM 802 C CA . ILE A 1 107 ? 10.252 8.477 -3.286 1.00 89.81 107 ILE A CA 1
ATOM 803 C C . ILE A 1 107 ? 10.650 7.001 -3.187 1.00 89.81 107 ILE A C 1
ATOM 805 O O . ILE A 1 107 ? 11.812 6.661 -3.400 1.00 89.81 107 ILE A O 1
ATOM 809 N N . THR A 1 108 ? 9.693 6.110 -2.920 1.00 87.94 108 THR A N 1
ATOM 810 C CA . THR A 1 108 ? 9.933 4.665 -2.864 1.00 87.94 108 THR A CA 1
ATOM 811 C C . THR A 1 108 ? 10.500 4.143 -4.179 1.00 87.94 108 THR A C 1
ATOM 813 O O . THR A 1 108 ? 11.443 3.354 -4.161 1.00 87.94 108 THR A O 1
ATOM 816 N N . MET A 1 109 ? 9.972 4.594 -5.316 1.00 84.62 109 MET A N 1
ATOM 817 C CA . MET A 1 109 ? 10.440 4.160 -6.629 1.00 84.62 109 MET A CA 1
ATOM 818 C C . MET A 1 109 ? 11.868 4.637 -6.924 1.00 84.62 109 MET A C 1
ATOM 820 O O . MET A 1 109 ? 12.675 3.855 -7.420 1.00 84.62 109 MET A O 1
ATOM 824 N N . ILE A 1 110 ? 12.211 5.874 -6.542 1.00 87.88 110 ILE A N 1
ATOM 825 C CA . ILE A 1 110 ? 13.585 6.396 -6.629 1.00 87.88 110 ILE A CA 1
ATOM 826 C C . ILE A 1 110 ? 14.533 5.549 -5.777 1.00 87.88 110 ILE A C 1
ATOM 828 O O . ILE A 1 110 ? 15.595 5.164 -6.253 1.00 87.88 110 ILE A O 1
ATOM 832 N N . ILE A 1 111 ? 14.147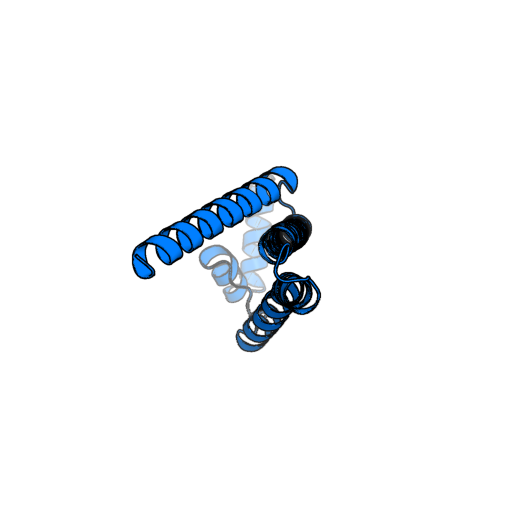 5.217 -4.541 1.00 89.56 111 ILE A N 1
ATOM 833 C CA . ILE A 1 111 ? 14.968 4.385 -3.649 1.00 89.56 111 ILE A CA 1
ATOM 834 C C . ILE A 1 111 ? 15.216 3.005 -4.268 1.00 89.56 111 ILE A C 1
ATOM 836 O O . ILE A 1 111 ? 16.360 2.563 -4.310 1.00 89.56 111 ILE A O 1
ATOM 840 N N . HIS A 1 112 ? 14.178 2.342 -4.787 1.00 86.38 112 HIS A N 1
ATOM 841 C CA . HIS A 1 112 ? 14.329 1.031 -5.429 1.00 86.38 112 HIS A CA 1
ATOM 842 C C . HIS A 1 112 ? 15.216 1.099 -6.671 1.00 86.38 112 HIS A C 1
ATOM 844 O O . HIS A 1 112 ? 16.050 0.221 -6.867 1.00 86.38 112 HIS A O 1
ATOM 850 N N . TYR A 1 113 ? 15.067 2.141 -7.489 1.00 83.31 113 TYR A N 1
ATOM 851 C CA . TYR A 1 113 ? 15.899 2.336 -8.672 1.00 83.31 113 TYR A CA 1
ATOM 852 C C . TYR A 1 113 ? 17.370 2.560 -8.303 1.00 83.31 113 TYR A C 1
ATOM 854 O O . TYR A 1 113 ? 18.248 1.893 -8.845 1.00 83.31 113 TYR A O 1
ATOM 862 N N . SER A 1 114 ? 17.639 3.432 -7.328 1.00 86.44 114 SER A N 1
ATOM 863 C CA . SER A 1 114 ? 18.992 3.682 -6.823 1.00 86.44 114 SER A CA 1
ATOM 864 C C . SER A 1 114 ? 19.621 2.424 -6.227 1.00 86.44 114 SER A C 1
ATOM 866 O O . SER A 1 114 ? 20.783 2.143 -6.500 1.00 86.44 114 SER A O 1
ATOM 868 N N . LEU A 1 115 ? 18.859 1.640 -5.454 1.00 90.12 115 LEU A N 1
ATOM 869 C CA . LEU A 1 115 ? 19.320 0.352 -4.928 1.00 90.12 115 LEU A CA 1
ATOM 870 C C . LEU A 1 115 ? 19.588 -0.658 -6.046 1.00 90.12 115 LEU A C 1
ATOM 872 O O . LEU A 1 115 ? 20.590 -1.360 -5.988 1.00 90.12 115 LEU A O 1
ATOM 876 N N . GLY A 1 116 ? 18.731 -0.712 -7.067 1.00 85.38 116 GLY A N 1
ATOM 877 C CA . GLY A 1 116 ? 18.925 -1.571 -8.233 1.00 85.38 116 GLY A CA 1
ATOM 878 C C . GLY A 1 116 ? 20.225 -1.256 -8.970 1.00 85.38 116 GLY A C 1
ATOM 879 O O . GLY A 1 116 ? 20.991 -2.169 -9.253 1.00 85.38 116 GLY A O 1
ATOM 880 N N . ILE A 1 117 ? 20.519 0.028 -9.202 1.00 87.25 117 ILE A N 1
ATOM 881 C CA . ILE A 1 117 ? 21.794 0.451 -9.803 1.00 87.25 117 ILE A CA 1
ATOM 882 C C . ILE A 1 117 ? 22.973 0.079 -8.904 1.00 87.25 117 ILE A C 1
ATOM 884 O O . ILE A 1 117 ? 23.965 -0.438 -9.399 1.00 87.25 117 ILE A O 1
ATOM 888 N N . LEU A 1 118 ? 22.878 0.338 -7.597 1.00 87.00 118 LEU A N 1
ATOM 889 C CA . LEU A 1 118 ? 23.985 0.128 -6.660 1.00 87.00 118 LEU A CA 1
ATOM 890 C C . LEU A 1 118 ? 24.314 -1.360 -6.474 1.00 87.00 118 LEU A C 1
ATOM 892 O O . LEU A 1 118 ? 25.473 -1.700 -6.299 1.00 87.00 118 LEU A O 1
ATOM 896 N N . LEU A 1 119 ? 23.310 -2.239 -6.536 1.00 85.62 119 LEU A N 1
ATOM 897 C CA . LEU A 1 119 ? 23.491 -3.694 -6.474 1.00 85.62 119 LEU A CA 1
ATOM 898 C C . LEU A 1 119 ? 23.904 -4.318 -7.815 1.00 85.62 119 LEU A C 1
ATOM 900 O O . LEU A 1 119 ? 24.403 -5.441 -7.823 1.00 85.62 119 LEU A O 1
ATOM 904 N N . GLN A 1 120 ? 23.637 -3.643 -8.937 1.00 69.38 120 GLN A N 1
ATOM 905 C CA . GLN A 1 120 ? 24.020 -4.098 -10.277 1.00 69.38 120 GLN A CA 1
ATOM 906 C C . GLN A 1 120 ? 25.376 -3.529 -10.743 1.00 69.38 120 GLN A C 1
ATOM 908 O O . GLN A 1 120 ? 25.904 -3.999 -11.754 1.00 69.38 120 GLN A O 1
ATOM 913 N N . ALA A 1 121 ? 25.922 -2.544 -10.023 1.00 51.62 121 ALA A N 1
ATOM 914 C CA . ALA A 1 121 ? 27.291 -2.034 -10.141 1.00 51.62 121 ALA A CA 1
ATOM 915 C C . ALA A 1 121 ? 28.281 -2.900 -9.347 1.00 51.62 121 ALA A C 1
ATOM 917 O O . ALA A 1 121 ? 29.436 -3.019 -9.815 1.00 51.62 121 ALA A O 1
#

Sequence (121 aa):
MTRKTADKIAADLMKKKPLETIINIKYDLQLGHYMNPWDAAFSSLFSAAAGGIFPLVAMTLTPVAYQWQATILAVCLSVALTGFMSAKLGNGLVKTAMIRNVLVGIITMIIHYSLGILLQA

Secondary structure (DSSP, 8-state):
--HHHHHHHHHHHHHH-HHHHHHHHHH-PPTT----HHHHHHHHHHHHHHHHHHHHHHHHHS-TTTHHHHHHHHHHHHHHHHHHHHHHHTTS-HHHHHHHHHHHHHHHHHHHHHHHHHHH-

pLDDT: mean 82.64, std 6.68, range [51.62, 91.88]

InterPro domains:
  IPR008217 Ccc1 family [PF01988] (1-116)

Nearest PDB structures (foldseek):
  4he8-assembly1_K  TM=5.619E-01  e=5.671E+00  Thermus thermophilus HB8
  8ueu-assembly1_1K  TM=4.890E-01  e=6.758E+00  Sus scrofa